Protein AF-A0A6I9WGK5-F1 (afdb_monomer)

pLDDT: mean 74.66, std 17.23, range [37.66, 95.25]

Solvent-accessible surface area (backbone atoms only — not comparable to full-atom values): 5535 Å² total; per-residue (Å²): 112,72,67,61,53,53,53,53,52,54,54,52,52,64,74,69,50,81,77,87,74,90,72,85,83,88,87,78,86,71,88,88,77,69,89,68,68,86,72,77,80,75,86,75,79,87,75,60,67,34,83,50,94,70,62,26,56,60,52,30,23,51,56,19,39,76,71,62,18,78,37,28,43,62,48,99,86,33,39,46,46,68,45,63,114

Sequence (85 aa):
MKIVFALLFLVAVAIALPIEDESESQLANENEFLNLEPIEQHHRERRATCNLPIGARTACNAHCQAKKYKRGYCNNKKICVCTNK

Foldseek 3Di:
DVVVVVVVVVVVVVVPDDDPDDDDDPPPPDPPPDPDDPPPPPPDDDFQFLPDPPCSQVVLQVVLVVVVANGWGADPVRTIDGDHD

Radius of gyration: 21.79 Å; Cα contacts (8 Å, |Δi|>4): 69; chains: 1; bounding box: 62×42×36 Å

Mean predicted aligned error: 17.88 Å

Nearest PDB structures (foldseek):
  1myn-assembly1_A  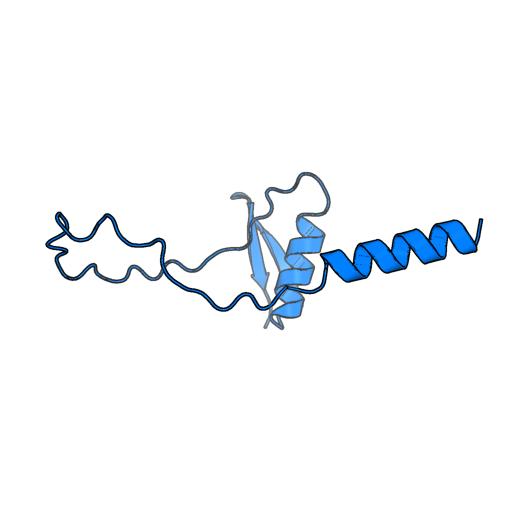TM=7.187E-01  e=1.786E-01  Drosophila melanogaster

Structure (mmCIF, N/CA/C/O backbone):
data_AF-A0A6I9WGK5-F1
#
_entry.id   AF-A0A6I9WGK5-F1
#
loop_
_atom_site.group_PDB
_atom_site.id
_atom_site.type_symbol
_atom_site.label_atom_id
_atom_site.label_alt_id
_atom_site.label_comp_id
_atom_site.label_asym_id
_atom_site.label_entity_id
_atom_site.label_seq_id
_atom_site.pdbx_PDB_ins_code
_atom_site.Cartn_x
_atom_site.Cartn_y
_atom_site.Cartn_z
_atom_site.occupancy
_atom_site.B_iso_or_equiv
_atom_site.auth_seq_id
_atom_site.auth_comp_id
_atom_site.auth_asym_id
_atom_site.auth_atom_id
_atom_site.pdbx_PDB_model_num
ATOM 1 N N . MET A 1 1 ? 35.415 8.918 -9.997 1.00 61.69 1 MET A N 1
ATOM 2 C CA . MET A 1 1 ? 34.060 8.358 -9.760 1.00 61.69 1 MET A CA 1
ATOM 3 C C . MET A 1 1 ? 33.218 9.150 -8.757 1.00 61.69 1 MET A C 1
ATOM 5 O O . MET A 1 1 ? 32.076 9.432 -9.081 1.00 61.69 1 MET A O 1
ATOM 9 N N . LYS A 1 2 ? 33.742 9.561 -7.590 1.00 68.75 2 LYS A N 1
ATOM 10 C CA . LYS A 1 2 ? 32.961 10.292 -6.562 1.00 68.75 2 LYS A CA 1
ATOM 11 C C . LYS A 1 2 ? 32.340 11.615 -7.050 1.00 68.75 2 LYS A C 1
ATOM 13 O O . LYS A 1 2 ? 31.193 11.898 -6.743 1.00 68.75 2 LYS A O 1
ATOM 18 N N . ILE A 1 3 ? 33.075 12.376 -7.867 1.00 76.62 3 ILE A N 1
ATOM 19 C CA . ILE A 1 3 ? 32.628 13.673 -8.412 1.00 76.62 3 ILE A CA 1
ATOM 20 C C . ILE A 1 3 ? 31.477 13.497 -9.415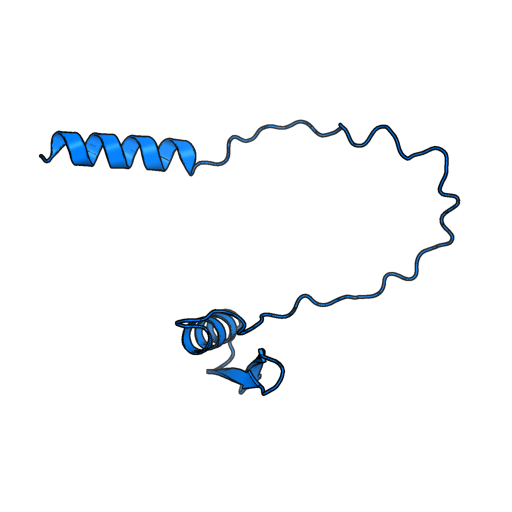 1.00 76.62 3 ILE A C 1
ATOM 22 O O . ILE A 1 3 ? 30.524 14.264 -9.409 1.00 76.62 3 ILE A O 1
ATOM 26 N N . VAL A 1 4 ? 31.529 12.439 -10.229 1.00 80.75 4 VAL A N 1
ATOM 27 C CA . VAL A 1 4 ? 30.475 12.122 -11.206 1.00 80.75 4 VAL A CA 1
ATOM 28 C C . VAL A 1 4 ? 29.170 11.764 -10.494 1.00 80.75 4 VAL A C 1
ATOM 30 O O . VAL A 1 4 ? 28.113 12.256 -10.869 1.00 80.75 4 VAL A O 1
ATOM 33 N N . PHE A 1 5 ? 29.244 10.974 -9.418 1.00 75.50 5 PHE A N 1
ATOM 34 C CA . PHE A 1 5 ? 28.074 10.675 -8.592 1.00 75.50 5 PHE A CA 1
ATOM 35 C C . PHE A 1 5 ? 27.508 11.930 -7.917 1.00 75.50 5 PHE A C 1
ATOM 37 O O . PHE A 1 5 ? 26.299 12.125 -7.938 1.00 75.50 5 PHE A O 1
ATOM 44 N N . ALA A 1 6 ? 28.360 12.806 -7.375 1.00 77.06 6 ALA A N 1
ATOM 45 C CA . ALA A 1 6 ? 27.914 14.051 -6.748 1.00 77.06 6 ALA A CA 1
ATOM 46 C C . ALA A 1 6 ? 27.155 14.967 -7.727 1.00 77.06 6 ALA A C 1
ATOM 48 O O . ALA A 1 6 ? 26.114 15.513 -7.368 1.00 77.06 6 ALA A O 1
ATOM 49 N N . LEU A 1 7 ? 27.627 15.077 -8.974 1.00 79.69 7 LEU A N 1
ATOM 50 C CA . LEU A 1 7 ? 26.951 15.845 -10.025 1.00 79.69 7 LEU A CA 1
ATOM 51 C C . LEU A 1 7 ? 25.587 15.247 -10.394 1.00 79.69 7 LEU A C 1
ATOM 53 O O . LEU A 1 7 ? 24.615 15.984 -10.533 1.00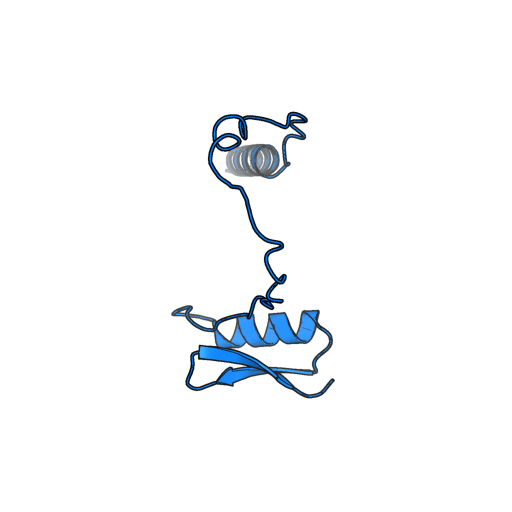 79.69 7 LEU A O 1
ATOM 57 N N . LEU A 1 8 ? 25.491 13.918 -10.494 1.00 77.75 8 LEU A N 1
ATOM 58 C CA . LEU A 1 8 ? 24.227 13.236 -10.791 1.00 77.75 8 LEU A CA 1
ATOM 59 C C . LEU A 1 8 ? 23.182 13.438 -9.686 1.00 77.75 8 LEU A C 1
ATOM 61 O O . LEU A 1 8 ? 22.015 13.687 -9.987 1.00 77.75 8 LEU A O 1
ATOM 65 N N . PHE A 1 9 ? 23.594 13.378 -8.416 1.00 78.62 9 PHE A N 1
ATOM 66 C CA . PHE A 1 9 ? 22.696 13.638 -7.288 1.00 78.62 9 PHE A CA 1
ATOM 67 C C . PHE A 1 9 ? 22.203 15.091 -7.259 1.00 78.62 9 PHE A C 1
ATOM 69 O O . PHE A 1 9 ? 21.016 15.319 -7.044 1.00 78.62 9 PHE A O 1
ATOM 76 N N . LEU A 1 10 ? 23.077 16.066 -7.525 1.00 74.62 10 LEU A N 1
ATOM 77 C CA . LEU A 1 10 ? 22.709 17.486 -7.594 1.00 74.62 10 LEU A CA 1
ATOM 78 C C . LEU A 1 10 ? 21.673 17.771 -8.686 1.00 74.62 10 LEU A C 1
ATOM 80 O O . LEU A 1 10 ? 20.683 18.455 -8.429 1.00 74.62 10 LEU A O 1
ATOM 84 N N . VAL A 1 11 ? 21.870 17.209 -9.882 1.00 74.31 11 VAL A N 1
ATOM 85 C CA . VA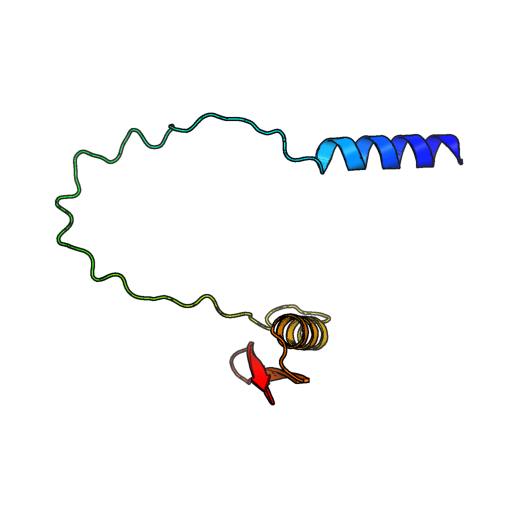L A 1 11 ? 20.918 17.362 -10.990 1.00 74.31 11 VAL A CA 1
ATOM 86 C C . VAL A 1 11 ? 19.570 16.744 -10.630 1.00 74.31 11 VAL A C 1
ATOM 88 O O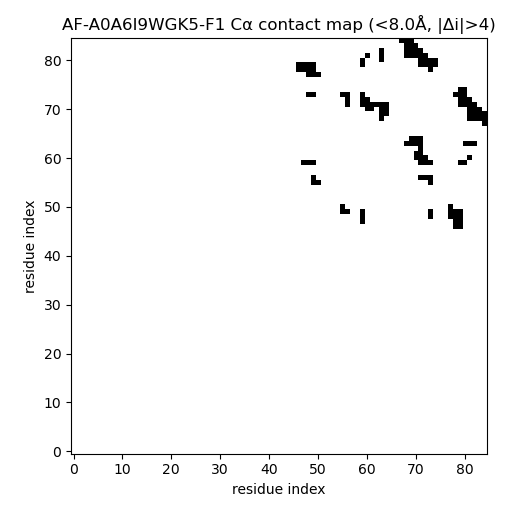 . VAL A 1 11 ? 18.553 17.397 -10.821 1.00 74.31 11 VAL A O 1
ATOM 91 N N . ALA A 1 12 ? 19.546 15.539 -10.049 1.00 71.50 12 ALA A N 1
ATOM 92 C CA . ALA A 1 12 ? 18.305 14.866 -9.661 1.00 71.50 12 ALA A CA 1
ATOM 93 C C . ALA A 1 12 ? 17.479 15.657 -8.628 1.00 71.50 12 ALA A C 1
ATOM 95 O O . ALA A 1 12 ? 16.254 15.686 -8.722 1.00 71.50 12 ALA A O 1
ATOM 96 N N . VAL A 1 13 ? 18.135 16.319 -7.668 1.00 74.75 13 VAL A N 1
ATOM 97 C CA . VAL A 1 13 ? 17.454 17.159 -6.668 1.00 74.75 13 VAL A CA 1
ATOM 98 C C . VAL A 1 13 ? 16.839 18.403 -7.314 1.00 74.75 13 VAL A C 1
ATOM 100 O O . VAL A 1 13 ? 15.717 18.758 -6.967 1.00 74.75 13 VAL A O 1
ATOM 103 N N . ALA A 1 14 ? 17.511 19.019 -8.291 1.00 68.38 14 ALA A N 1
ATOM 104 C CA . ALA A 1 14 ? 16.986 20.196 -8.987 1.00 68.38 14 ALA A CA 1
ATOM 105 C C . ALA A 1 14 ? 15.691 19.911 -9.776 1.00 68.38 14 ALA A C 1
ATOM 107 O O . ALA A 1 14 ? 14.833 20.779 -9.850 1.00 68.38 14 ALA A O 1
ATOM 108 N N . ILE A 1 15 ? 15.523 18.700 -10.328 1.00 68.31 15 ILE A N 1
ATOM 109 C CA . ILE A 1 15 ? 14.299 18.300 -11.062 1.00 68.31 15 ILE A CA 1
ATOM 110 C C . ILE A 1 15 ? 13.169 17.835 -10.131 1.00 68.31 15 ILE A C 1
ATOM 112 O O . ILE A 1 15 ? 12.016 17.768 -10.548 1.00 68.31 15 ILE A O 1
ATOM 116 N N . ALA A 1 16 ? 13.496 17.442 -8.896 1.00 65.19 16 ALA A N 1
ATOM 117 C CA . ALA A 1 16 ? 12.534 16.906 -7.932 1.00 65.19 16 ALA A CA 1
ATOM 118 C C . ALA A 1 16 ? 11.892 17.986 -7.049 1.00 65.19 16 ALA A C 1
ATOM 120 O O . ALA A 1 16 ? 10.903 17.708 -6.370 1.00 65.19 16 ALA A O 1
ATOM 121 N N . LEU A 1 17 ? 12.452 19.197 -7.040 1.00 57.59 17 LEU A N 1
ATOM 122 C CA . LEU A 1 17 ? 11.825 20.344 -6.402 1.00 57.59 17 LEU A CA 1
ATOM 123 C C . LEU A 1 17 ? 10.704 20.860 -7.316 1.00 57.59 17 LEU A C 1
ATOM 125 O O . LEU A 1 17 ? 10.980 21.183 -8.473 1.00 57.59 17 LEU A O 1
ATOM 129 N N . PRO A 1 18 ? 9.445 20.914 -6.845 1.00 52.97 18 PRO A N 1
ATOM 130 C CA . PRO A 1 18 ? 8.383 21.539 -7.612 1.00 52.97 18 PRO A CA 1
ATOM 131 C C . PRO A 1 18 ? 8.722 23.024 -7.752 1.00 52.97 18 PRO A C 1
ATOM 133 O O . PRO A 1 18 ? 8.917 23.716 -6.756 1.00 52.97 18 PRO A O 1
ATOM 136 N N . ILE A 1 19 ? 8.835 23.490 -8.993 1.00 53.22 19 ILE A N 1
ATOM 137 C CA . ILE A 1 19 ? 8.865 24.917 -9.296 1.00 53.22 19 ILE A CA 1
ATOM 138 C C . ILE A 1 19 ? 7.466 25.425 -8.947 1.00 53.22 19 ILE A C 1
ATOM 140 O O . ILE A 1 19 ? 6.469 24.934 -9.480 1.00 53.22 19 ILE A O 1
ATOM 144 N N . GLU A 1 20 ? 7.391 26.320 -7.968 1.00 55.16 20 GLU A N 1
ATOM 145 C CA . GLU A 1 20 ? 6.166 27.020 -7.599 1.00 55.16 20 GLU A CA 1
ATOM 146 C C . GLU A 1 20 ? 5.845 28.016 -8.721 1.00 55.16 20 GLU A C 1
ATOM 148 O O . GLU A 1 20 ? 6.167 29.192 -8.630 1.00 55.16 20 GLU A O 1
ATOM 153 N N . ASP A 1 21 ? 5.268 27.525 -9.819 1.00 43.50 21 ASP A N 1
ATOM 154 C CA . ASP A 1 21 ? 4.706 28.377 -10.863 1.00 43.50 21 ASP A CA 1
ATOM 155 C C . ASP A 1 21 ? 3.233 28.640 -10.534 1.00 43.50 21 ASP A C 1
ATOM 157 O O . ASP A 1 21 ? 2.309 27.893 -10.867 1.00 43.50 21 ASP A O 1
ATOM 161 N N . GLU A 1 22 ? 3.034 29.742 -9.830 1.00 51.81 22 GLU A N 1
ATOM 162 C CA . GLU A 1 22 ? 1.786 30.482 -9.749 1.00 51.81 22 GLU A CA 1
ATOM 163 C C . GLU A 1 22 ? 1.371 31.005 -11.141 1.00 51.81 22 GLU A C 1
ATOM 165 O O . GLU A 1 22 ? 1.824 32.046 -11.601 1.00 51.81 22 GLU A O 1
ATOM 170 N N . SER A 1 23 ? 0.504 30.283 -11.856 1.00 41.62 23 SER A N 1
ATOM 171 C CA . SER A 1 23 ? -0.486 30.899 -12.759 1.00 41.62 23 SER A CA 1
ATOM 172 C C . SER A 1 23 ? -1.518 29.889 -13.255 1.00 41.62 23 SER A C 1
ATOM 174 O O . SER A 1 23 ? -1.259 28.962 -14.021 1.00 41.62 23 SER A O 1
ATOM 176 N N . GLU A 1 24 ? -2.738 30.115 -12.790 1.00 45.34 24 GLU A N 1
ATOM 177 C CA . GLU A 1 24 ? -3.972 29.580 -13.333 1.00 45.34 24 GLU A CA 1
ATOM 178 C C . GLU A 1 24 ? -4.166 29.982 -14.810 1.00 45.34 24 GLU A C 1
ATOM 180 O O . GLU A 1 24 ? -3.579 30.943 -15.304 1.00 45.34 24 GLU A O 1
ATOM 185 N N . SER A 1 25 ? -5.116 29.310 -15.467 1.00 44.22 25 SER A N 1
ATOM 186 C CA . SER A 1 25 ? -5.841 29.762 -16.669 1.00 44.22 25 SER A CA 1
ATOM 187 C C . SER A 1 25 ? -5.223 29.501 -18.057 1.00 44.22 25 SER A C 1
ATOM 189 O O . SER A 1 25 ? -4.828 30.395 -18.793 1.00 44.22 25 SER A O 1
ATOM 191 N N . GLN A 1 26 ? -5.343 28.254 -18.522 1.00 37.66 26 GLN A N 1
ATOM 192 C CA . GLN A 1 26 ? -5.791 28.003 -19.907 1.00 37.66 26 GLN A CA 1
ATOM 193 C C . GLN A 1 26 ? -7.071 27.147 -19.940 1.00 37.66 26 GLN A C 1
ATOM 195 O O . GLN A 1 26 ? -7.340 26.419 -20.889 1.00 37.66 26 GLN A O 1
ATOM 200 N N . LEU A 1 27 ? -7.896 27.277 -18.894 1.00 43.25 27 LEU A N 1
ATOM 201 C CA . LEU A 1 27 ? -9.286 26.816 -18.841 1.00 43.25 27 LEU A CA 1
ATOM 202 C C . LEU A 1 27 ? -10.204 27.939 -19.362 1.00 43.25 27 LEU A C 1
ATOM 204 O O . LEU A 1 27 ? -11.013 28.495 -18.627 1.00 43.25 27 LEU A O 1
ATOM 208 N N . ALA A 1 28 ? -9.995 28.367 -20.605 1.00 42.78 28 ALA A N 1
ATOM 209 C CA . ALA A 1 28 ? -10.698 29.513 -21.183 1.00 42.78 28 ALA A CA 1
ATOM 210 C C . ALA A 1 28 ? -11.239 29.194 -22.580 1.00 42.78 28 ALA A C 1
ATOM 212 O O . ALA A 1 28 ? -11.054 29.981 -23.500 1.00 42.78 28 ALA A O 1
ATOM 213 N N . ASN A 1 29 ? -11.868 28.028 -22.775 1.00 48.28 29 ASN A N 1
ATOM 214 C CA . ASN A 1 29 ? -12.631 27.775 -24.003 1.00 48.28 29 ASN A CA 1
ATOM 215 C C . ASN A 1 29 ? -13.678 26.649 -23.889 1.00 48.28 29 ASN A C 1
ATOM 217 O O . ASN A 1 29 ? -13.744 25.766 -24.738 1.00 48.28 29 ASN A O 1
ATOM 221 N N . GLU A 1 30 ? -14.484 26.634 -22.829 1.00 45.03 30 GLU A N 1
ATOM 222 C CA . GLU A 1 30 ? -15.594 25.665 -22.719 1.00 45.03 30 GLU A CA 1
ATOM 223 C C . GLU A 1 30 ? -16.867 26.253 -22.081 1.00 45.03 30 GLU A C 1
ATOM 225 O O . GLU A 1 30 ? -17.856 25.557 -21.866 1.00 45.03 30 GLU A O 1
ATOM 230 N N . ASN A 1 31 ? -16.897 27.572 -21.862 1.00 51.19 31 ASN A N 1
ATOM 231 C CA . ASN A 1 31 ? -17.949 28.240 -21.091 1.00 51.19 31 ASN A CA 1
ATOM 232 C C . ASN A 1 31 ? -19.235 28.553 -21.887 1.00 51.19 31 ASN A C 1
ATOM 234 O O . ASN A 1 31 ? -20.150 29.137 -21.317 1.00 51.19 31 ASN A O 1
ATOM 238 N N . GLU A 1 32 ? -19.337 28.193 -23.174 1.00 50.47 32 GLU A N 1
ATOM 239 C CA . GLU A 1 32 ? -20.493 28.579 -24.011 1.00 50.47 32 GLU A CA 1
ATOM 240 C C . GLU A 1 32 ? -21.539 27.468 -24.229 1.00 50.47 32 GLU A C 1
ATOM 242 O O . GLU A 1 32 ? -22.585 27.736 -24.809 1.00 50.47 32 GLU A O 1
ATOM 247 N N . PHE A 1 33 ? -21.345 26.232 -23.745 1.00 49.19 33 PHE A N 1
ATOM 248 C CA . PHE A 1 33 ? -22.294 25.147 -24.079 1.00 49.19 33 PHE A CA 1
ATOM 249 C C . PHE A 1 33 ? -22.904 24.353 -22.934 1.00 49.19 33 PHE A C 1
ATOM 251 O O . PHE A 1 33 ? -23.699 23.443 -23.169 1.00 49.19 33 PHE A O 1
ATOM 258 N N . LEU A 1 34 ? -22.591 24.682 -21.691 1.00 50.09 34 LEU A N 1
ATOM 259 C CA . LEU A 1 34 ? -23.007 23.853 -20.577 1.00 50.09 34 LEU A CA 1
ATOM 260 C C . LEU A 1 34 ? -23.948 24.624 -19.652 1.00 50.09 34 LEU A C 1
ATOM 262 O O . LEU A 1 34 ? -23.581 25.075 -18.571 1.00 50.09 34 LEU A O 1
ATOM 266 N N . ASN A 1 35 ? -25.213 24.695 -20.073 1.00 56.88 35 ASN A N 1
ATOM 267 C CA . ASN A 1 35 ? -26.335 24.713 -19.134 1.00 56.88 35 ASN A CA 1
ATOM 268 C C . ASN A 1 35 ? -26.314 23.381 -18.364 1.00 56.88 35 ASN A C 1
ATOM 270 O O . ASN A 1 35 ? -27.067 22.458 -18.667 1.00 56.88 35 ASN A O 1
ATOM 274 N N . LEU A 1 36 ? -25.370 23.241 -17.433 1.00 60.19 36 LEU A N 1
ATOM 275 C CA . LEU A 1 36 ? -25.283 22.093 -16.549 1.00 60.19 36 LEU A CA 1
ATOM 276 C C . LEU A 1 36 ? -26.410 22.227 -15.533 1.00 60.19 36 LEU A C 1
ATOM 278 O O . LEU A 1 36 ? -26.340 23.050 -14.619 1.00 60.19 36 LEU A O 1
ATOM 282 N N . GLU A 1 37 ? -27.437 21.392 -15.679 1.00 67.50 37 GLU A N 1
ATOM 283 C CA . GLU A 1 37 ? -28.246 20.992 -14.531 1.00 67.50 37 GLU A CA 1
ATOM 284 C C . GLU A 1 37 ? -27.313 20.650 -13.356 1.00 67.50 37 GLU A C 1
ATOM 286 O O . GLU A 1 37 ? -26.197 20.169 -13.593 1.00 67.50 37 GLU A O 1
ATOM 291 N N . PRO A 1 38 ? -27.721 20.897 -12.098 1.00 63.78 38 PRO A N 1
ATOM 292 C CA . PRO A 1 38 ? -26.891 20.597 -10.941 1.00 63.78 38 PRO A CA 1
ATOM 293 C C . PRO A 1 38 ? -26.480 19.125 -10.997 1.00 63.78 38 PRO A C 1
ATOM 295 O O . PRO A 1 38 ? -27.291 18.239 -10.736 1.00 63.78 38 PRO A O 1
ATOM 298 N N . ILE A 1 39 ? -25.234 18.853 -11.394 1.00 65.06 39 ILE A N 1
ATOM 299 C CA . ILE A 1 39 ? -24.725 17.489 -11.441 1.00 65.06 39 ILE A CA 1
ATOM 300 C C . ILE A 1 39 ? -24.752 17.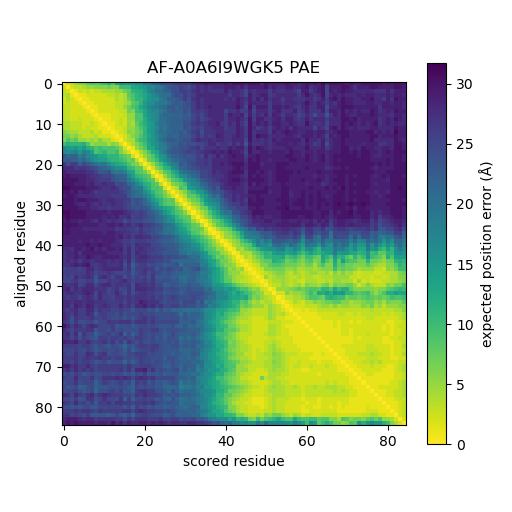008 -9.995 1.00 65.06 39 ILE A C 1
ATOM 302 O O . ILE A 1 39 ? -24.002 17.528 -9.163 1.00 65.06 39 ILE A O 1
ATOM 306 N N . GLU A 1 40 ? -25.608 16.031 -9.686 1.00 69.12 40 GLU A N 1
ATOM 307 C CA . GLU A 1 4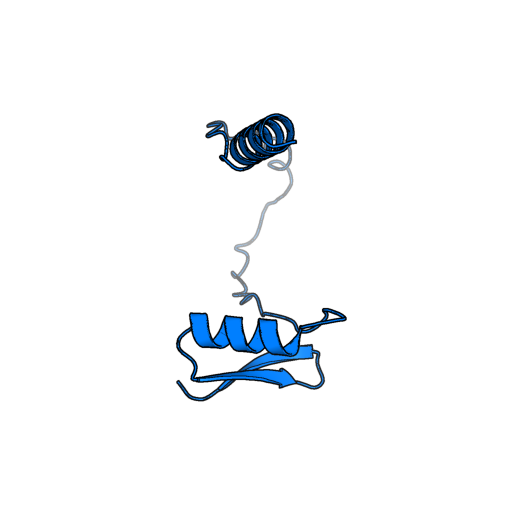0 ? -25.494 15.286 -8.439 1.00 69.12 40 GLU A CA 1
ATOM 308 C C . GLU A 1 40 ? -24.041 14.828 -8.325 1.00 69.12 40 GLU A C 1
ATOM 310 O O . GLU A 1 40 ? -23.550 14.050 -9.146 1.00 69.12 40 GLU A O 1
ATOM 315 N N . GLN A 1 41 ? -23.317 15.355 -7.337 1.00 71.38 41 GLN A N 1
ATOM 316 C CA . GLN A 1 41 ? -21.928 14.992 -7.115 1.00 71.38 41 GLN A CA 1
ATOM 317 C C . GLN A 1 41 ? -21.870 13.512 -6.733 1.00 71.38 41 GLN A C 1
ATOM 319 O O . GLN A 1 41 ? -21.967 13.142 -5.563 1.00 71.38 41 GLN A O 1
ATOM 324 N N . HIS A 1 42 ? -21.705 12.640 -7.724 1.00 71.88 42 HIS A N 1
ATOM 325 C CA . HIS A 1 42 ? -21.478 11.229 -7.480 1.00 71.88 42 HIS A CA 1
ATOM 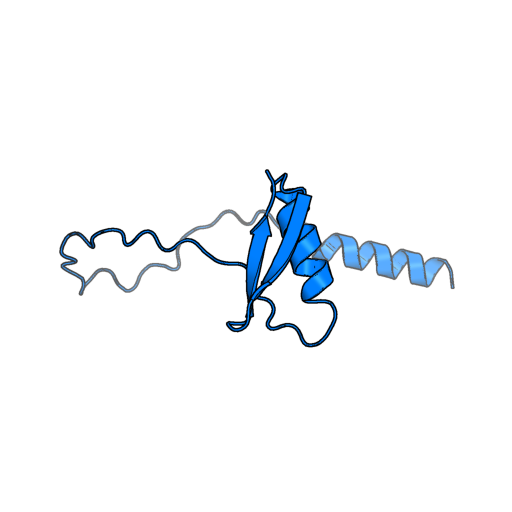326 C C . HIS A 1 42 ? -20.145 11.085 -6.744 1.00 71.88 42 HIS A C 1
ATOM 328 O O . HIS A 1 42 ? -19.066 11.260 -7.317 1.00 71.88 42 HIS A O 1
ATOM 334 N N . HIS A 1 43 ? -20.216 10.771 -5.450 1.00 70.94 43 HIS A N 1
ATOM 335 C CA . HIS A 1 43 ? -19.040 10.547 -4.623 1.00 70.94 43 HIS A CA 1
ATOM 336 C C . HIS A 1 43 ? -18.314 9.279 -5.088 1.00 70.94 43 HIS A C 1
ATOM 338 O O . HIS A 1 43 ? -18.603 8.159 -4.661 1.00 70.94 43 HIS A O 1
ATOM 344 N N . ARG A 1 44 ? -17.360 9.446 -6.005 1.00 74.94 44 ARG A N 1
ATOM 345 C CA . ARG A 1 44 ? -16.499 8.359 -6.464 1.00 74.94 44 ARG A CA 1
ATOM 346 C C . ARG A 1 44 ? -15.260 8.285 -5.582 1.00 74.94 44 ARG A C 1
ATOM 348 O O . ARG A 1 44 ? -14.271 8.978 -5.813 1.00 74.94 44 ARG A O 1
ATOM 355 N N . GLU A 1 45 ? -15.274 7.373 -4.620 1.00 76.62 45 GLU A N 1
ATOM 356 C CA . GLU A 1 45 ? -14.080 7.078 -3.831 1.00 76.62 45 GLU A CA 1
ATOM 357 C C . GLU A 1 45 ? -13.025 6.366 -4.702 1.00 76.62 45 GLU A C 1
ATOM 359 O O . GLU A 1 45 ? -13.271 5.298 -5.282 1.00 76.62 45 GLU A O 1
ATOM 364 N N . ARG A 1 46 ? -11.828 6.958 -4.823 1.00 76.25 46 ARG A N 1
ATOM 365 C CA . ARG A 1 46 ? -10.707 6.342 -5.550 1.00 76.25 46 ARG A CA 1
ATOM 366 C C . ARG A 1 46 ? -10.215 5.104 -4.787 1.00 76.25 46 ARG A C 1
ATOM 368 O O . ARG A 1 46 ? -9.831 5.194 -3.624 1.00 76.25 46 ARG A O 1
ATOM 375 N N . ARG A 1 47 ? -10.181 3.945 -5.458 1.00 81.44 47 ARG A N 1
ATOM 376 C CA . ARG A 1 47 ? -9.735 2.661 -4.882 1.00 81.44 47 ARG A CA 1
ATOM 377 C C . ARG A 1 47 ? -8.317 2.305 -5.323 1.00 81.44 47 ARG A C 1
ATOM 379 O O . ARG A 1 47 ? -7.982 2.442 -6.497 1.00 81.44 47 ARG A O 1
ATOM 386 N N . ALA A 1 48 ? -7.516 1.776 -4.399 1.00 87.06 48 ALA A N 1
ATOM 387 C CA . ALA A 1 48 ? -6.222 1.182 -4.723 1.00 87.06 48 ALA A CA 1
ATOM 388 C C . ALA A 1 48 ? -6.420 -0.167 -5.438 1.00 87.06 48 ALA A C 1
ATOM 390 O O . ALA A 1 48 ? -7.200 -1.015 -4.991 1.00 87.06 48 ALA A O 1
ATOM 391 N N . THR A 1 49 ? -5.712 -0.374 -6.549 1.00 89.94 49 THR A N 1
ATOM 392 C CA . THR A 1 49 ? -5.792 -1.607 -7.345 1.00 89.94 49 THR A CA 1
ATOM 393 C C . THR A 1 49 ? -4.487 -2.392 -7.280 1.00 89.94 49 THR A C 1
ATOM 395 O O . THR A 1 49 ? -3.408 -1.844 -7.079 1.00 89.94 49 THR A O 1
ATOM 398 N N . CYS A 1 50 ? -4.597 -3.703 -7.457 1.00 90.69 50 CYS A N 1
ATOM 399 C CA . CYS A 1 50 ? -3.493 -4.652 -7.447 1.00 90.69 50 CYS A CA 1
ATOM 400 C C . CYS A 1 50 ? -3.122 -5.106 -8.863 1.00 90.69 50 CYS A C 1
ATOM 402 O O . CYS A 1 50 ? -2.802 -6.272 -9.078 1.00 90.69 50 CYS A O 1
ATOM 404 N N . ASN A 1 51 ? -3.222 -4.211 -9.846 1.00 86.62 51 ASN A N 1
ATOM 405 C CA . ASN A 1 51 ? -2.998 -4.560 -11.249 1.00 86.62 51 ASN A CA 1
ATOM 406 C C . ASN A 1 51 ? -1.506 -4.585 -11.641 1.00 86.62 51 ASN A C 1
ATOM 408 O O . ASN A 1 51 ? -1.192 -4.782 -12.809 1.00 86.62 51 ASN A O 1
ATOM 412 N N . LEU A 1 52 ? -0.594 -4.382 -10.681 1.00 80.19 52 LEU A N 1
ATOM 413 C CA . LEU A 1 52 ? 0.846 -4.395 -10.925 1.00 80.19 52 LEU A CA 1
ATOM 414 C C . LEU A 1 52 ? 1.370 -5.839 -11.059 1.00 80.19 52 LEU A C 1
ATOM 416 O O . LEU A 1 52 ? 1.003 -6.695 -10.250 1.00 80.19 52 LEU A O 1
ATOM 420 N N . PRO A 1 53 ? 2.262 -6.114 -12.028 1.00 72.88 53 PRO A N 1
ATOM 421 C CA . PRO A 1 53 ? 2.772 -7.461 -12.291 1.00 72.88 53 PRO A CA 1
ATOM 422 C C . PRO A 1 53 ? 3.669 -8.004 -11.167 1.00 72.88 53 PRO A C 1
ATOM 424 O O . PRO A 1 53 ? 3.719 -9.211 -10.954 1.00 72.88 53 PRO A O 1
ATOM 427 N N . ILE A 1 54 ? 4.352 -7.132 -10.416 1.00 76.12 54 ILE A N 1
ATOM 428 C CA . ILE A 1 54 ? 5.255 -7.501 -9.318 1.00 76.12 54 ILE A CA 1
ATOM 429 C C . ILE A 1 54 ? 4.958 -6.592 -8.121 1.00 76.12 54 ILE A C 1
ATOM 431 O O . ILE A 1 54 ? 4.714 -5.400 -8.282 1.00 76.12 54 ILE A O 1
ATOM 435 N N . GLY A 1 55 ? 4.940 -7.151 -6.908 1.00 80.56 55 GLY A N 1
ATOM 436 C CA . GLY A 1 55 ? 4.800 -6.360 -5.677 1.00 80.56 55 GLY A CA 1
ATOM 437 C C . GLY A 1 55 ? 3.400 -5.791 -5.403 1.00 80.56 55 GLY A C 1
ATOM 438 O O . GLY A 1 55 ? 3.224 -5.045 -4.446 1.00 80.56 55 GLY A O 1
ATOM 439 N N . ALA A 1 56 ? 2.363 -6.156 -6.165 1.00 85.88 56 ALA A N 1
ATOM 440 C CA . ALA A 1 56 ? 1.010 -5.638 -5.924 1.00 85.88 56 ALA A CA 1
ATOM 441 C C . ALA A 1 56 ? 0.487 -5.946 -4.507 1.00 85.88 56 ALA A C 1
ATOM 443 O O . ALA A 1 56 ? -0.168 -5.114 -3.879 1.00 85.88 56 ALA A O 1
ATOM 444 N N . ARG A 1 57 ? 0.811 -7.131 -3.970 1.00 86.00 57 ARG A N 1
ATOM 445 C CA . ARG A 1 57 ? 0.437 -7.520 -2.601 1.00 86.00 57 ARG A CA 1
ATOM 446 C C . ARG A 1 57 ? 1.166 -6.691 -1.546 1.00 86.00 57 ARG A C 1
ATOM 448 O O . ARG A 1 57 ? 0.535 -6.269 -0.582 1.00 86.00 57 ARG A O 1
ATOM 455 N N . THR A 1 58 ? 2.465 -6.449 -1.720 1.00 90.44 58 THR A N 1
ATOM 456 C CA . THR A 1 58 ? 3.260 -5.659 -0.769 1.00 90.44 58 THR A CA 1
ATOM 457 C C . THR A 1 58 ? 2.839 -4.194 -0.799 1.00 90.44 58 THR A C 1
ATOM 459 O O . THR A 1 58 ? 2.612 -3.620 0.263 1.00 90.44 58 THR A O 1
ATOM 462 N N . ALA A 1 59 ? 2.609 -3.627 -1.986 1.00 92.19 59 ALA A N 1
ATOM 463 C CA . ALA A 1 59 ? 2.075 -2.277 -2.150 1.00 92.19 59 ALA A CA 1
ATOM 464 C C . ALA A 1 59 ? 0.680 -2.120 -1.516 1.00 92.19 59 ALA A C 1
ATOM 466 O O . ALA A 1 59 ? 0.439 -1.159 -0.789 1.00 92.19 59 ALA A O 1
ATOM 467 N N . CYS A 1 60 ? -0.224 -3.086 -1.719 1.00 94.31 60 CYS A N 1
ATOM 468 C CA . CYS A 1 60 ? -1.539 -3.088 -1.073 1.00 94.31 60 CYS A CA 1
ATOM 469 C C . CYS A 1 60 ? -1.430 -3.149 0.458 1.00 94.31 60 CYS A C 1
ATOM 471 O O . CYS A 1 60 ? -2.108 -2.409 1.170 1.00 94.31 60 CYS A O 1
ATOM 473 N N . ASN A 1 61 ? -0.547 -3.999 0.980 1.00 94.50 61 ASN A N 1
ATOM 474 C CA . ASN A 1 61 ? -0.358 -4.114 2.419 1.00 94.50 61 ASN A CA 1
ATOM 475 C C . ASN A 1 61 ? 0.227 -2.824 3.025 1.00 94.50 61 ASN A C 1
ATOM 477 O O . ASN A 1 61 ? -0.276 -2.342 4.039 1.00 94.50 61 ASN A O 1
ATOM 481 N N . ALA A 1 62 ? 1.219 -2.222 2.363 1.00 93.69 62 ALA A N 1
ATOM 482 C CA . ALA A 1 62 ? 1.800 -0.940 2.758 1.00 93.69 62 ALA A CA 1
ATOM 483 C C . ALA A 1 62 ? 0.766 0.201 2.712 1.00 93.69 62 ALA A C 1
ATOM 485 O O . ALA A 1 62 ? 0.668 0.977 3.660 1.00 93.69 62 ALA A O 1
ATOM 486 N N . HIS A 1 63 ? -0.067 0.256 1.664 1.00 93.31 63 HIS A N 1
ATOM 487 C CA . HIS A 1 63 ? -1.177 1.210 1.560 1.00 93.31 63 HIS A CA 1
ATOM 488 C C . HIS A 1 63 ? -2.125 1.120 2.764 1.00 93.31 63 HIS A C 1
ATOM 490 O O . HIS A 1 63 ? -2.507 2.136 3.345 1.00 93.31 63 HIS A O 1
ATOM 496 N N . CYS A 1 64 ? -2.495 -0.099 3.158 1.00 94.94 64 CYS A N 1
ATOM 497 C CA . CYS A 1 64 ? -3.390 -0.318 4.288 1.00 94.94 64 CYS A CA 1
ATOM 498 C C . CYS A 1 64 ? -2.745 0.046 5.630 1.00 94.94 64 CYS A C 1
ATOM 500 O O . CYS A 1 64 ? -3.402 0.678 6.457 1.00 94.94 64 CYS A O 1
ATOM 502 N N . GLN A 1 65 ? -1.464 -0.272 5.825 1.00 94.62 65 GLN A N 1
ATOM 503 C CA . GLN A 1 65 ? -0.730 0.121 7.030 1.00 94.62 65 GLN A CA 1
ATOM 504 C C . GLN A 1 65 ? -0.598 1.641 7.163 1.00 94.62 65 GLN A C 1
ATOM 506 O O . GLN A 1 65 ? -0.839 2.173 8.244 1.00 94.62 65 GLN A O 1
ATOM 511 N N . ALA A 1 66 ? -0.331 2.360 6.067 1.00 94.69 66 ALA A N 1
ATOM 512 C CA . ALA A 1 66 ? -0.317 3.827 6.064 1.00 94.69 66 ALA A CA 1
ATOM 513 C C . ALA A 1 66 ? -1.674 4.429 6.486 1.00 94.69 66 ALA A C 1
ATOM 515 O O . ALA A 1 66 ? -1.729 5.473 7.131 1.00 94.69 66 ALA A O 1
ATOM 516 N N . LYS A 1 67 ? -2.778 3.731 6.186 1.00 92.75 67 LYS A N 1
ATOM 517 C CA . LYS A 1 67 ? -4.139 4.073 6.632 1.00 92.75 67 LYS A CA 1
ATOM 518 C C . LYS A 1 67 ? -4.502 3.541 8.029 1.00 92.75 67 LYS A C 1
ATOM 520 O O . LYS A 1 67 ? -5.670 3.612 8.408 1.00 92.75 67 LYS A O 1
ATOM 525 N N . LYS A 1 68 ? -3.529 3.039 8.800 1.00 94.56 68 LYS A N 1
ATOM 526 C CA . LYS A 1 68 ? -3.695 2.462 10.149 1.00 94.56 68 LYS A CA 1
ATOM 527 C C . LYS A 1 68 ? -4.529 1.174 10.206 1.00 94.56 68 LYS A C 1
ATOM 529 O O . LYS A 1 68 ? -5.125 0.875 11.231 1.00 94.56 68 LYS A O 1
ATOM 534 N N . TYR A 1 69 ? -4.564 0.393 9.130 1.00 95.25 69 TYR A N 1
ATOM 535 C CA . TYR A 1 69 ? -5.085 -0.977 9.165 1.00 95.25 69 TYR A CA 1
ATOM 536 C C . TYR A 1 69 ? -3.942 -1.969 9.379 1.00 95.25 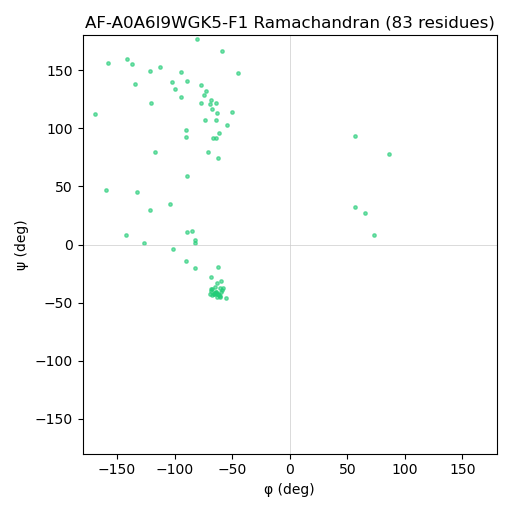69 TYR A C 1
ATOM 538 O O . TYR A 1 69 ? -2.837 -1.761 8.879 1.00 95.25 69 TYR A O 1
ATOM 546 N N . LYS A 1 70 ? -4.199 -3.095 10.052 1.00 94.69 70 LYS A N 1
ATOM 547 C CA . LYS A 1 70 ? -3.161 -4.104 10.321 1.00 94.69 70 LYS A CA 1
ATOM 548 C C . LYS A 1 70 ? -2.632 -4.757 9.048 1.00 94.69 70 LYS A C 1
ATOM 550 O O . LYS A 1 70 ? -1.456 -5.106 8.991 1.00 94.69 70 LYS A O 1
ATOM 555 N N . ARG A 1 71 ? -3.496 -4.985 8.051 1.00 93.12 71 ARG A N 1
ATOM 556 C CA . ARG A 1 71 ? -3.090 -5.636 6.796 1.00 93.12 71 ARG A CA 1
ATOM 557 C C . ARG A 1 71 ? -4.002 -5.340 5.611 1.00 93.12 71 ARG A C 1
ATOM 559 O O . ARG A 1 71 ? -5.197 -5.086 5.782 1.00 93.12 71 ARG A O 1
ATOM 566 N N . GLY A 1 72 ? -3.442 -5.480 4.412 1.00 93.69 72 GLY A N 1
ATOM 567 C CA . GLY A 1 72 ? -4.154 -5.433 3.133 1.00 93.69 72 GLY A CA 1
ATOM 568 C C . GLY A 1 72 ? -3.989 -6.705 2.303 1.00 93.69 72 GLY A C 1
ATOM 569 O O . GLY A 1 72 ? -2.953 -7.367 2.373 1.00 93.69 72 GLY A O 1
ATOM 570 N N . TYR A 1 73 ? -5.000 -7.049 1.506 1.00 92.44 73 TYR A N 1
ATOM 571 C CA . TYR A 1 73 ? -4.910 -8.114 0.502 1.00 92.44 73 TYR A CA 1
ATOM 572 C C . TYR A 1 73 ? -5.664 -7.749 -0.780 1.00 92.44 73 TYR A C 1
ATOM 574 O O . TYR A 1 73 ? -6.541 -6.890 -0.783 1.00 92.44 73 TYR A O 1
ATOM 582 N N . CYS A 1 74 ? -5.323 -8.413 -1.880 1.00 93.69 74 CYS A N 1
ATOM 583 C CA . CYS A 1 74 ? -5.969 -8.209 -3.173 1.00 93.69 74 CYS A CA 1
ATOM 584 C C . CYS A 1 74 ? -7.084 -9.237 -3.369 1.00 93.69 74 CYS A C 1
ATOM 586 O O . CYS A 1 74 ? -6.831 -10.437 -3.254 1.00 93.69 74 CYS A O 1
ATOM 588 N N . ASN A 1 75 ? -8.298 -8.785 -3.681 1.00 91.81 75 ASN A N 1
ATOM 589 C CA . ASN A 1 75 ? -9.404 -9.685 -4.015 1.00 91.81 75 ASN A CA 1
ATOM 590 C C . ASN A 1 75 ? -9.336 -10.172 -5.480 1.00 91.81 75 ASN A C 1
ATOM 592 O O . ASN A 1 75 ? -8.509 -9.710 -6.269 1.00 91.81 75 ASN A O 1
ATOM 596 N N . ASN A 1 76 ? -10.259 -11.058 -5.872 1.00 90.88 76 ASN A N 1
ATOM 597 C CA . ASN A 1 76 ? -10.327 -11.617 -7.233 1.00 90.88 76 ASN A CA 1
ATOM 598 C C . ASN A 1 76 ? -10.586 -10.559 -8.324 1.00 90.88 76 ASN A C 1
ATOM 600 O O . ASN A 1 76 ? -10.282 -10.788 -9.489 1.00 90.88 76 ASN A O 1
ATOM 604 N N . LYS A 1 77 ? -11.107 -9.381 -7.955 1.00 92.06 77 LYS A N 1
ATOM 605 C CA . LYS A 1 77 ? -11.314 -8.233 -8.855 1.00 92.06 77 LYS A CA 1
ATOM 606 C C . LYS A 1 77 ? -10.092 -7.304 -8.914 1.00 92.06 77 LYS A C 1
ATOM 608 O O . LYS A 1 77 ? -10.195 -6.198 -9.433 1.00 92.06 77 LYS A O 1
ATOM 613 N N . LYS A 1 78 ? -8.949 -7.728 -8.357 1.00 91.81 78 LYS A N 1
ATOM 614 C CA . LYS A 1 78 ? -7.705 -6.948 -8.241 1.00 91.81 78 LYS A CA 1
ATOM 615 C C . LYS A 1 78 ? -7.888 -5.615 -7.505 1.00 91.81 78 LYS A C 1
ATOM 617 O O . LYS A 1 78 ? -7.194 -4.642 -7.790 1.00 91.81 78 LYS A O 1
ATOM 622 N N . ILE A 1 79 ? -8.799 -5.566 -6.540 1.00 92.31 79 ILE A N 1
ATOM 623 C CA . ILE A 1 79 ? -8.998 -4.414 -5.655 1.00 92.31 79 ILE A CA 1
ATOM 624 C C . ILE A 1 79 ? -8.286 -4.708 -4.335 1.00 92.31 79 ILE A C 1
ATOM 626 O O . ILE A 1 79 ? -8.426 -5.806 -3.787 1.00 92.31 79 ILE A O 1
ATOM 630 N N . CYS A 1 80 ? -7.525 -3.736 -3.836 1.00 94.62 80 CYS A N 1
ATOM 631 C CA . CYS A 1 80 ? -6.904 -3.820 -2.521 1.00 94.62 80 CYS A CA 1
ATOM 632 C C . CYS A 1 80 ? -7.962 -3.617 -1.426 1.00 94.62 80 CYS A C 1
ATOM 634 O O . CYS A 1 80 ? -8.717 -2.644 -1.457 1.00 94.62 80 CYS A O 1
ATOM 636 N N . VAL A 1 81 ? -8.014 -4.532 -0.461 1.00 94.69 81 VAL A N 1
ATOM 637 C CA . VAL A 1 81 ? -8.954 -4.530 0.664 1.00 94.69 81 VAL A CA 1
ATOM 638 C C . VAL A 1 81 ? -8.161 -4.494 1.967 1.00 94.69 81 VAL A C 1
ATOM 640 O O . VAL A 1 81 ? -7.359 -5.391 2.234 1.00 94.69 81 VAL A O 1
ATOM 643 N N . CYS A 1 82 ? -8.396 -3.468 2.785 1.00 94.88 82 CYS A N 1
ATOM 644 C CA . CYS A 1 82 ? -7.791 -3.329 4.109 1.00 94.88 82 CYS A CA 1
ATOM 645 C C . CYS A 1 82 ? -8.653 -4.008 5.179 1.00 94.88 82 CYS A C 1
ATOM 647 O O . CYS A 1 82 ? -9.879 -3.939 5.129 1.00 94.88 82 CYS A O 1
ATOM 649 N N . THR A 1 83 ? -8.023 -4.668 6.150 1.00 92.62 83 THR A N 1
ATOM 650 C CA . THR A 1 83 ? -8.715 -5.400 7.227 1.00 92.62 83 THR A CA 1
ATOM 651 C C . THR A 1 83 ? -8.058 -5.161 8.580 1.00 92.62 83 THR A C 1
ATOM 653 O O . THR A 1 83 ? -6.857 -4.890 8.630 1.00 92.62 83 THR A O 1
ATOM 656 N N . ASN A 1 84 ? -8.844 -5.332 9.655 1.00 78.94 84 ASN A N 1
ATOM 657 C CA . ASN A 1 84 ? -8.462 -5.121 11.057 1.00 78.94 84 ASN A CA 1
ATOM 658 C C . ASN A 1 84 ? -7.947 -3.698 11.321 1.00 78.94 84 ASN A C 1
ATOM 660 O O . ASN A 1 84 ? -6.766 -3.426 11.128 1.00 78.94 84 ASN A O 1
ATOM 664 N N . LYS A 1 85 ? -8.844 -2.805 11.740 1.00 59.56 85 LYS A N 1
ATOM 665 C CA . LYS A 1 85 ? -8.515 -1.439 12.164 1.00 59.56 85 LYS A CA 1
ATOM 666 C C . LYS A 1 85 ? -7.995 -1.415 13.604 1.00 59.56 85 LYS A C 1
ATOM 668 O O . LYS A 1 85 ? -8.259 -2.402 14.330 1.00 59.56 85 LYS A O 1
#

InterPro domains:
  IPR001542 Defensin, invertebrate/fungal [PF01097] (57-82)
  IPR001542 Defensin, invertebrate/fungal [PS51378] (47-84)
  IPR036574 Knottin, scorpion toxin-like superfamily [G3DSA:3.30.30.10] (48-85)
  IPR036574 Knottin, scorpion toxin-like superfamily [SSF57095] (56-84)

Organism: NCBI:txid144034

Secondary structure (DSSP, 8-state):
-HHHHHHHHHHHHHHHSPP---------S-TTS-----------PPPPB---SSSHHHHHHHHHHHTT-SEEEE-TTSBEEEE--